Protein AF-A0A2V6UQJ1-F1 (afdb_monomer)

Radius of gyration: 12.17 Å; Cα contacts (8 Å, |Δi|>4): 142; chains: 1; bounding box: 29×27×34 Å

pLDDT: mean 79.9, std 14.61, range [37.62, 93.06]

Foldseek 3Di:
DDADDFQFWKFFQDPVDTWIWTFHAQPDDDPNGGQKTFTQTPDPPDDRGTDIDGPVRIDTPPDPDDDD

Structure (mmCIF, N/CA/C/O backbone):
data_AF-A0A2V6UQJ1-F1
#
_entry.id   AF-A0A2V6UQJ1-F1
#
loop_
_atom_site.group_PDB
_atom_site.id
_atom_site.type_symbol
_atom_site.label_atom_id
_atom_site.label_alt_id
_atom_site.label_comp_id
_atom_site.label_asym_id
_atom_site.label_entity_id
_atom_site.label_seq_id
_atom_site.pdbx_PDB_ins_code
_atom_site.Cartn_x
_atom_site.Cartn_y
_atom_site.Cartn_z
_atom_site.occupancy
_atom_site.B_iso_or_equiv
_atom_site.auth_seq_id
_atom_site.auth_comp_id
_atom_site.auth_asym_id
_atom_site.auth_atom_id
_atom_site.pdbx_PDB_model_num
ATOM 1 N N . MET A 1 1 ? -3.066 15.006 9.133 1.00 56.75 1 MET A N 1
ATOM 2 C CA . MET A 1 1 ? -3.335 13.556 9.191 1.00 56.75 1 MET A CA 1
ATOM 3 C C . MET A 1 1 ? -3.816 13.163 7.810 1.00 56.75 1 MET A C 1
ATOM 5 O O . MET A 1 1 ? -4.707 13.837 7.310 1.00 56.75 1 MET A O 1
ATOM 9 N N . VAL A 1 2 ? -3.151 12.220 7.146 1.00 66.31 2 VAL A N 1
ATOM 10 C CA . VAL A 1 2 ? -3.479 11.858 5.759 1.00 66.31 2 VAL A CA 1
ATOM 11 C C . VAL A 1 2 ? -4.614 10.839 5.778 1.00 66.31 2 VAL A C 1
ATOM 13 O O . VAL A 1 2 ? -4.512 9.808 6.440 1.00 66.31 2 VAL A O 1
ATOM 16 N N . GLU A 1 3 ? -5.703 11.131 5.078 1.00 80.00 3 GLU A N 1
ATOM 17 C CA . GLU A 1 3 ? -6.743 10.141 4.807 1.00 80.00 3 GLU A CA 1
ATOM 18 C C . GLU A 1 3 ? -6.256 9.246 3.667 1.00 80.00 3 GLU A C 1
ATOM 20 O O . GLU A 1 3 ? -6.242 9.661 2.513 1.00 80.00 3 GLU A O 1
ATOM 25 N N . LEU A 1 4 ? -5.779 8.049 4.018 1.00 86.56 4 LEU A N 1
ATOM 26 C CA . LEU A 1 4 ? -5.443 7.000 3.059 1.00 86.56 4 LEU A CA 1
ATOM 27 C C . LEU A 1 4 ? -6.592 6.002 2.964 1.00 86.56 4 LEU A C 1
ATOM 29 O O . LEU A 1 4 ? -7.084 5.512 3.985 1.00 86.56 4 LEU A O 1
ATOM 33 N N . SER A 1 5 ? -6.951 5.665 1.735 1.00 88.38 5 SER A N 1
ATOM 34 C CA . SER A 1 5 ? -7.969 4.684 1.380 1.00 88.38 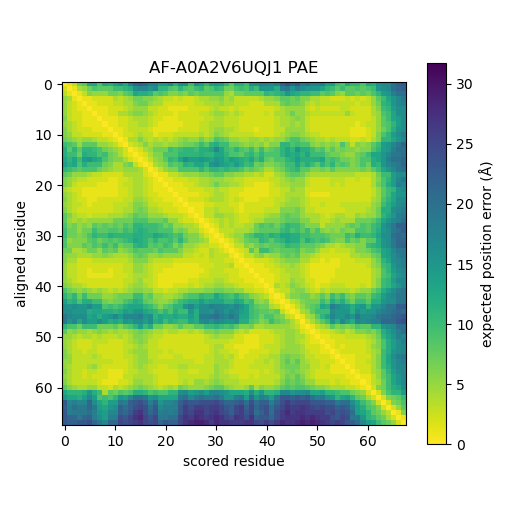5 SER A CA 1
ATOM 35 C C . SER A 1 5 ? -7.358 3.515 0.616 1.00 88.38 5 SER A C 1
ATOM 37 O O . SER A 1 5 ? -6.273 3.604 0.044 1.00 88.38 5 SER A O 1
ATOM 39 N N . VAL A 1 6 ? -8.057 2.380 0.613 1.00 90.50 6 VAL A N 1
ATOM 40 C CA . VAL A 1 6 ? -7.673 1.237 -0.227 1.00 90.50 6 VAL A CA 1
ATOM 41 C C . VAL A 1 6 ? -7.744 1.648 -1.698 1.00 90.50 6 VAL A C 1
ATOM 43 O O . VAL A 1 6 ? -8.723 2.254 -2.119 1.00 90.50 6 VAL A O 1
ATOM 46 N N . GLY A 1 7 ? -6.708 1.314 -2.465 1.00 90.25 7 GLY A N 1
ATOM 47 C CA . GLY A 1 7 ? -6.544 1.713 -3.864 1.00 90.25 7 GLY A CA 1
ATOM 48 C C . GLY A 1 7 ? -5.714 2.982 -4.065 1.00 90.25 7 GLY A C 1
ATOM 49 O O . GLY A 1 7 ? -5.306 3.252 -5.193 1.00 90.25 7 GLY A O 1
ATOM 50 N N . ASP A 1 8 ? -5.402 3.730 -3.001 1.00 90.88 8 ASP A N 1
ATOM 51 C CA . ASP A 1 8 ? -4.536 4.899 -3.126 1.00 90.88 8 ASP A CA 1
ATOM 52 C C . ASP A 1 8 ? -3.129 4.484 -3.554 1.00 90.88 8 ASP A C 1
ATOM 54 O O . ASP A 1 8 ? -2.482 3.635 -2.929 1.00 90.88 8 ASP A O 1
ATOM 58 N N . HIS A 1 9 ? -2.629 5.139 -4.599 1.00 91.56 9 HIS A N 1
ATOM 59 C CA . HIS A 1 9 ? -1.230 5.046 -4.977 1.00 91.56 9 HIS A CA 1
ATOM 60 C C . HIS A 1 9 ? -0.416 5.930 -4.043 1.00 91.56 9 HIS A C 1
ATOM 62 O O . HIS A 1 9 ? -0.679 7.124 -3.886 1.00 91.56 9 HIS A O 1
ATOM 68 N N . VAL A 1 10 ? 0.598 5.346 -3.427 1.00 90.69 10 VAL A N 1
ATOM 69 C CA . VAL A 1 10 ? 1.456 6.009 -2.457 1.00 90.69 10 VAL A CA 1
ATOM 70 C C . VAL A 1 10 ? 2.910 5.899 -2.867 1.00 90.69 10 VAL A C 1
ATOM 72 O O . VAL A 1 10 ? 3.333 4.975 -3.558 1.00 90.69 10 VAL A O 1
ATOM 75 N N . ILE A 1 11 ? 3.698 6.861 -2.410 1.00 89.50 11 ILE A N 1
ATOM 76 C CA . ILE A 1 11 ? 5.148 6.796 -2.449 1.00 89.50 11 ILE A CA 1
ATOM 77 C C . ILE A 1 11 ? 5.679 6.826 -1.025 1.00 89.50 11 ILE A C 1
ATOM 79 O O . ILE A 1 11 ? 5.201 7.602 -0.186 1.00 89.50 11 ILE A O 1
ATOM 83 N N . ARG A 1 12 ? 6.676 5.989 -0.741 1.00 87.38 12 ARG A N 1
ATOM 84 C CA . ARG A 1 12 ? 7.382 6.054 0.537 1.00 87.38 12 ARG A CA 1
ATOM 85 C C . ARG A 1 12 ? 8.123 7.386 0.620 1.00 87.38 12 ARG A C 1
ATOM 87 O O . ARG A 1 12 ? 8.878 7.748 -0.284 1.00 87.38 12 ARG A O 1
ATOM 94 N N . SER A 1 13 ? 7.935 8.117 1.715 1.00 78.12 13 SER A N 1
ATOM 95 C CA . SER A 1 13 ? 8.657 9.362 1.993 1.00 78.12 13 SER A CA 1
ATOM 96 C C . SER A 1 13 ? 10.070 9.069 2.498 1.00 78.12 13 SER A C 1
ATOM 98 O O . SER A 1 13 ? 10.435 9.476 3.595 1.00 78.12 13 SER A O 1
ATOM 100 N N . HIS A 1 14 ? 10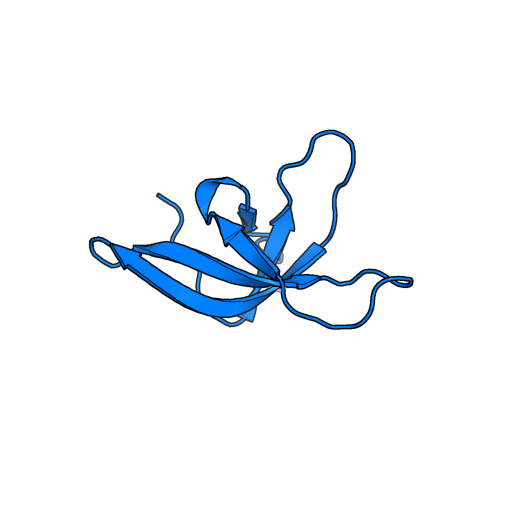.868 8.339 1.718 1.00 74.38 14 HIS A N 1
ATOM 101 C CA . HIS A 1 14 ? 12.285 8.142 2.001 1.00 74.38 14 HIS A CA 1
ATOM 102 C C . HIS A 1 14 ? 13.123 9.037 1.070 1.00 74.38 14 HIS A C 1
ATOM 104 O O . HIS A 1 14 ? 12.873 9.037 -0.139 1.00 74.38 14 HIS A O 1
ATOM 110 N N . PRO A 1 15 ? 14.118 9.792 1.577 1.00 66.81 15 PRO A N 1
ATOM 111 C CA . PRO A 1 15 ? 14.897 10.731 0.761 1.00 66.81 15 PRO A CA 1
ATOM 112 C C . PRO A 1 15 ? 15.632 10.074 -0.414 1.00 66.81 15 PRO A C 1
ATOM 114 O O . PRO A 1 15 ? 15.714 10.657 -1.490 1.00 66.81 15 PRO A O 1
ATOM 117 N N . LEU A 1 16 ? 16.133 8.852 -0.209 1.00 67.19 16 LEU A N 1
ATOM 118 C CA . LEU A 1 16 ? 16.964 8.129 -1.182 1.00 67.19 16 LEU A CA 1
ATOM 119 C C . LEU A 1 16 ? 16.203 7.071 -1.991 1.00 67.19 16 LEU A C 1
ATOM 121 O O . LEU A 1 16 ? 16.676 6.648 -3.038 1.00 67.19 16 LEU A O 1
ATOM 125 N N . PHE A 1 17 ? 15.026 6.642 -1.525 1.00 66.06 17 PHE A N 1
ATOM 126 C CA . PHE A 1 17 ? 14.311 5.500 -2.101 1.00 66.06 17 PHE A CA 1
ATOM 127 C C . PHE A 1 17 ? 12.839 5.844 -2.285 1.00 66.06 17 PHE A C 1
ATOM 129 O O . PHE A 1 17 ? 12.018 5.735 -1.376 1.00 66.06 17 PHE A O 1
ATOM 136 N N . LYS A 1 18 ? 12.510 6.293 -3.493 1.00 76.00 18 LYS A N 1
ATOM 137 C CA . LYS A 1 18 ? 11.147 6.630 -3.892 1.00 76.00 18 LYS A CA 1
ATOM 138 C C . LYS A 1 18 ? 10.451 5.395 -4.462 1.00 76.00 18 LYS A C 1
ATOM 140 O O . LYS A 1 18 ? 10.286 5.275 -5.671 1.00 76.00 18 LYS A O 1
ATOM 145 N N . THR A 1 19 ? 10.049 4.480 -3.587 1.00 85.38 19 THR A N 1
ATOM 146 C CA . THR A 1 19 ? 9.284 3.288 -3.981 1.00 85.38 19 THR A CA 1
ATOM 147 C C . THR A 1 19 ? 7.802 3.631 -4.061 1.00 85.38 19 THR A C 1
ATOM 149 O O . THR A 1 19 ? 7.254 4.217 -3.123 1.00 85.38 19 THR A O 1
ATOM 152 N N . ARG A 1 20 ? 7.167 3.294 -5.188 1.00 89.81 20 ARG A N 1
ATOM 153 C CA . ARG A 1 20 ? 5.719 3.422 -5.391 1.00 89.81 20 ARG A CA 1
ATOM 154 C C . ARG A 1 20 ? 5.019 2.155 -4.934 1.00 89.81 20 ARG A C 1
ATOM 156 O O . ARG A 1 20 ? 5.592 1.074 -5.015 1.00 89.81 20 ARG A O 1
ATOM 163 N N . GLY A 1 21 ? 3.802 2.293 -4.444 1.00 90.56 21 GLY A N 1
ATOM 164 C CA . GLY A 1 21 ? 2.974 1.164 -4.066 1.00 90.56 21 GLY A CA 1
ATOM 165 C C . GLY A 1 21 ? 1.508 1.542 -4.005 1.00 90.56 21 GLY A C 1
ATOM 166 O O . GLY A 1 21 ? 1.141 2.704 -4.169 1.00 90.56 21 GLY A O 1
ATOM 167 N N . THR A 1 22 ? 0.677 0.546 -3.742 1.00 92.44 22 THR A N 1
ATOM 168 C CA . THR A 1 22 ? -0.774 0.693 -3.633 1.00 92.44 22 THR A CA 1
ATOM 169 C C . THR A 1 22 ? -1.225 0.280 -2.244 1.00 92.44 22 THR A C 1
ATOM 171 O O . THR A 1 22 ? -0.828 -0.775 -1.740 1.00 92.44 22 THR A O 1
ATOM 174 N N . VAL A 1 23 ? -2.069 1.092 -1.612 1.00 91.81 23 VAL A N 1
ATOM 175 C CA . VAL A 1 23 ? -2.708 0.726 -0.347 1.00 91.81 23 VAL A CA 1
ATOM 176 C C . VAL A 1 23 ? -3.688 -0.415 -0.605 1.00 91.81 23 VAL A C 1
ATOM 178 O O . VAL A 1 23 ? -4.657 -0.259 -1.340 1.00 91.81 23 VAL A O 1
ATOM 181 N N . VAL A 1 24 ? -3.463 -1.567 0.021 1.00 92.44 24 VAL A N 1
ATOM 182 C CA . VAL A 1 24 ? -4.317 -2.756 -0.143 1.00 92.44 24 VAL A CA 1
ATOM 183 C C . VAL A 1 24 ? -5.272 -2.967 1.029 1.00 92.44 24 VAL A C 1
ATOM 185 O O . VAL A 1 24 ? -6.282 -3.649 0.883 1.00 92.44 24 VAL A O 1
ATOM 188 N N . ARG A 1 25 ? -4.978 -2.390 2.200 1.00 92.38 25 ARG A N 1
ATOM 189 C CA . ARG A 1 25 ? -5.831 -2.495 3.392 1.00 92.38 25 ARG A CA 1
ATOM 190 C C . ARG A 1 25 ? -5.515 -1.396 4.400 1.00 92.38 25 ARG A C 1
ATOM 192 O O . ARG A 1 25 ? -4.351 -1.087 4.628 1.00 92.38 25 ARG A O 1
ATOM 199 N N . VAL A 1 26 ? -6.529 -0.885 5.094 1.00 90.56 26 VAL A N 1
ATOM 200 C CA . VAL A 1 26 ? -6.328 -0.045 6.284 1.00 90.56 26 VAL A CA 1
ATOM 201 C C . VAL A 1 26 ? -6.226 -0.941 7.520 1.00 90.56 26 VAL A C 1
ATOM 203 O O . VAL A 1 26 ? -7.118 -1.744 7.785 1.00 90.56 26 VAL A O 1
ATOM 206 N N . ALA A 1 27 ? -5.115 -0.845 8.251 1.00 89.56 27 ALA A N 1
ATOM 207 C CA . ALA A 1 27 ? -4.849 -1.676 9.426 1.00 89.56 27 ALA A CA 1
ATOM 208 C C . ALA A 1 27 ? -5.361 -1.030 10.720 1.00 89.56 27 ALA A C 1
ATOM 210 O O . ALA A 1 27 ? -5.877 -1.723 11.592 1.00 89.56 27 ALA A O 1
ATOM 211 N N . ALA A 1 28 ? -5.237 0.295 10.835 1.00 87.12 28 ALA A N 1
ATOM 212 C CA . ALA A 1 28 ? -5.704 1.045 11.994 1.00 87.12 28 ALA A CA 1
ATOM 213 C C . ALA A 1 28 ? -6.183 2.441 11.589 1.00 87.12 28 ALA A C 1
ATOM 215 O O . ALA A 1 28 ? -5.512 3.137 10.822 1.00 87.12 28 ALA A O 1
ATOM 216 N N . GLN A 1 29 ? -7.304 2.874 12.166 1.00 86.25 29 GLN A N 1
ATOM 217 C CA . GLN A 1 29 ? -7.855 4.221 12.012 1.00 86.25 29 GLN A CA 1
ATOM 218 C C . GLN A 1 29 ? -7.989 4.910 13.370 1.00 86.25 29 GLN A C 1
ATOM 220 O O . GLN A 1 29 ? -8.200 4.269 14.398 1.00 86.25 29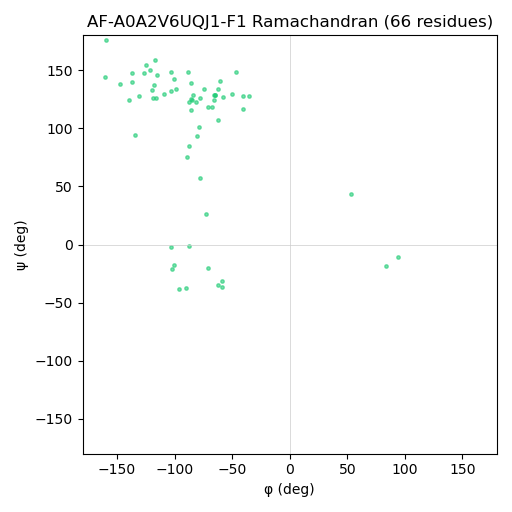 GLN A O 1
ATOM 225 N N . ARG A 1 30 ? -7.878 6.238 13.383 1.00 83.69 30 ARG A N 1
ATOM 226 C CA . ARG A 1 30 ? -8.183 7.070 14.551 1.00 83.69 30 ARG A CA 1
ATOM 227 C C . ARG A 1 30 ? -8.907 8.322 14.079 1.00 83.69 30 ARG A C 1
ATOM 229 O O . ARG A 1 30 ? -8.368 9.057 13.263 1.00 83.69 30 ARG A O 1
ATOM 236 N N . ARG A 1 31 ? -10.100 8.580 14.631 1.00 82.06 31 ARG A N 1
ATOM 237 C CA . ARG A 1 31 ? -10.945 9.738 14.266 1.00 82.06 31 ARG A CA 1
ATOM 238 C C . ARG A 1 31 ? -11.199 9.834 12.747 1.00 82.06 31 ARG A C 1
ATOM 240 O O . ARG A 1 31 ? -11.072 10.906 12.177 1.00 82.06 31 ARG A O 1
ATOM 247 N N . GLY A 1 32 ? -11.491 8.705 12.099 1.00 77.00 32 GLY A N 1
ATOM 248 C CA . GLY A 1 32 ? -11.785 8.637 10.659 1.00 77.00 32 GLY A CA 1
ATOM 249 C C . GLY A 1 32 ? -10.564 8.564 9.736 1.00 77.00 32 GLY A C 1
ATOM 250 O O . GLY A 1 32 ? -10.689 8.075 8.622 1.00 77.00 32 GLY A O 1
ATOM 251 N N . ALA A 1 33 ? -9.370 8.935 10.203 1.00 79.56 33 ALA A N 1
ATOM 252 C CA . ALA A 1 33 ? -8.169 8.911 9.373 1.00 79.56 33 ALA A CA 1
ATOM 253 C C . ALA A 1 33 ? -7.288 7.676 9.635 1.00 79.56 33 ALA A C 1
ATOM 255 O O . ALA A 1 33 ? -7.133 7.214 10.776 1.00 79.56 33 ALA A O 1
ATOM 256 N N . ALA A 1 34 ? -6.697 7.138 8.565 1.00 82.88 34 ALA A N 1
ATOM 257 C CA . ALA A 1 34 ? -5.794 5.995 8.628 1.00 82.88 34 ALA A CA 1
ATOM 258 C C . ALA A 1 34 ? -4.505 6.360 9.380 1.00 82.88 34 ALA A C 1
ATOM 260 O O . ALA A 1 34 ? -3.851 7.354 9.081 1.00 82.88 34 ALA A O 1
ATOM 261 N N . ARG A 1 35 ? -4.131 5.545 10.370 1.00 89.50 35 ARG A N 1
ATOM 262 C CA . ARG A 1 35 ? -2.824 5.624 11.047 1.00 89.50 35 ARG A CA 1
ATOM 263 C C . ARG A 1 35 ? -1.828 4.645 10.455 1.00 89.50 35 ARG A C 1
ATOM 265 O O . ARG A 1 35 ? -0.647 4.959 10.360 1.00 89.50 35 ARG A O 1
ATOM 272 N N . GLN A 1 36 ? -2.307 3.459 10.098 1.00 92.19 36 GLN A N 1
ATOM 273 C CA . GLN A 1 36 ? -1.495 2.398 9.525 1.00 92.19 36 GLN A CA 1
ATOM 274 C C . GLN A 1 36 ? -2.232 1.743 8.370 1.00 92.19 36 GLN A C 1
ATOM 276 O O . GLN A 1 36 ? -3.440 1.492 8.448 1.00 92.19 36 GLN A O 1
ATOM 281 N N . VAL A 1 37 ? -1.486 1.438 7.319 1.00 92.25 37 VAL A N 1
ATOM 282 C CA . VAL A 1 37 ? -1.995 0.829 6.096 1.00 92.25 37 VAL A CA 1
ATOM 283 C C . VAL A 1 37 ? -1.055 -0.271 5.630 1.00 92.25 37 VAL A C 1
ATOM 285 O O . VAL A 1 37 ? 0.152 -0.193 5.827 1.00 92.25 37 VAL A O 1
ATOM 288 N N . TRP A 1 38 ? -1.609 -1.299 5.009 1.00 93.06 38 TRP A N 1
ATOM 289 C CA . TRP A 1 38 ? -0.837 -2.275 4.260 1.00 93.06 38 TRP A CA 1
ATOM 290 C C . TRP A 1 38 ? -0.634 -1.751 2.847 1.00 93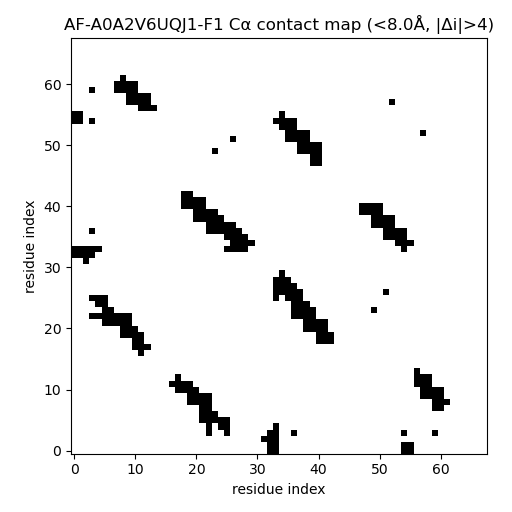.06 38 TRP A C 1
ATOM 292 O O . TRP A 1 38 ? -1.611 -1.430 2.165 1.00 93.06 38 TRP A O 1
ATOM 302 N N . VAL A 1 39 ? 0.618 -1.683 2.411 1.00 91.31 39 VAL A N 1
ATOM 303 C CA . VAL A 1 39 ? 1.000 -1.219 1.077 1.00 91.31 39 VAL A CA 1
ATOM 304 C C . VAL A 1 39 ? 1.656 -2.362 0.328 1.00 91.31 39 VAL A C 1
ATOM 306 O O . VAL A 1 39 ? 2.621 -2.955 0.806 1.00 91.31 39 VAL A O 1
ATOM 309 N N . LYS A 1 40 ? 1.146 -2.661 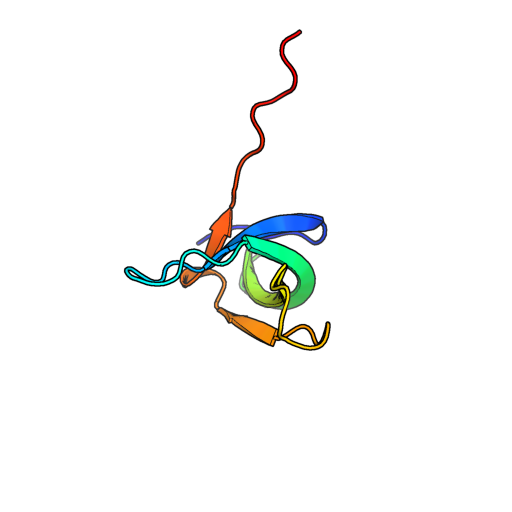-0.863 1.00 91.44 40 LYS A N 1
ATOM 310 C CA . LYS A 1 40 ? 1.840 -3.504 -1.831 1.00 91.44 40 LYS A CA 1
ATOM 311 C C . LYS A 1 40 ? 2.783 -2.616 -2.636 1.00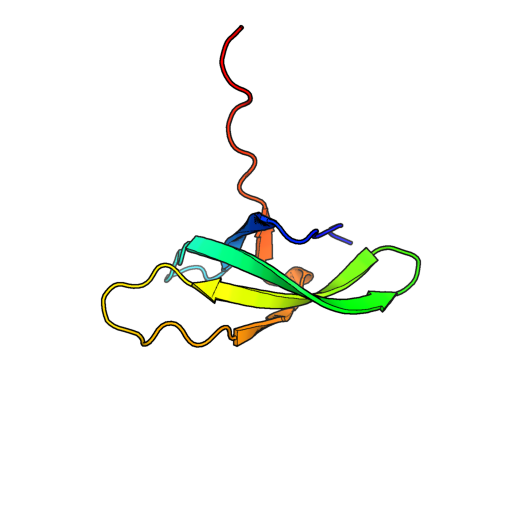 91.44 40 LYS A C 1
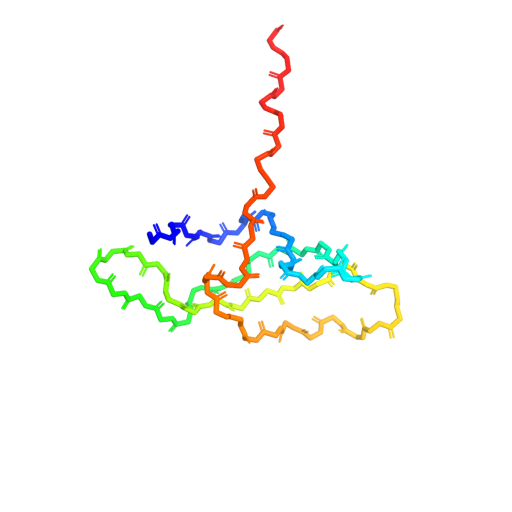ATOM 313 O O . LYS A 1 40 ? 2.316 -1.716 -3.326 1.00 91.44 40 LYS A O 1
ATOM 318 N N . TRP A 1 41 ? 4.086 -2.846 -2.520 1.00 89.06 41 TRP A N 1
ATOM 319 C CA . TRP A 1 41 ? 5.100 -2.062 -3.224 1.00 89.06 41 TRP A CA 1
ATOM 320 C C . TRP A 1 41 ? 5.360 -2.599 -4.630 1.00 89.06 41 TRP A C 1
ATOM 322 O O . TR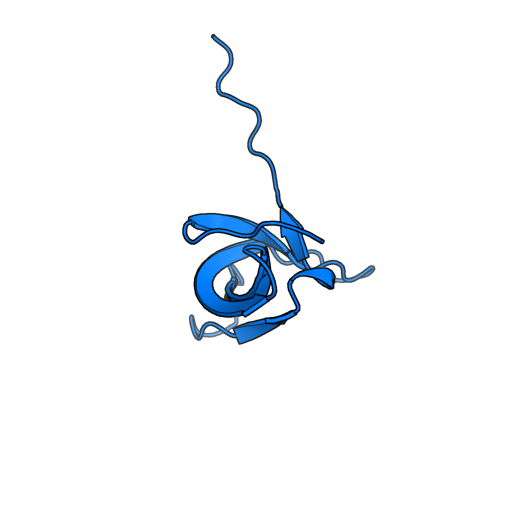P A 1 41 ? 5.472 -3.808 -4.829 1.00 89.06 41 TRP A O 1
ATOM 332 N N . ASP A 1 42 ? 5.508 -1.683 -5.582 1.00 84.62 42 ASP A N 1
ATOM 333 C CA . ASP A 1 42 ? 5.915 -1.967 -6.953 1.00 84.62 42 ASP A CA 1
ATOM 334 C C . ASP A 1 42 ? 7.445 -1.960 -7.003 1.00 84.62 42 ASP A C 1
ATOM 336 O O . ASP A 1 42 ? 8.081 -0.936 -7.266 1.00 84.62 42 ASP A O 1
ATOM 340 N N . HIS A 1 43 ? 8.053 -3.096 -6.667 1.00 75.31 43 HIS A N 1
ATOM 341 C CA . HIS A 1 43 ? 9.501 -3.268 -6.700 1.00 75.31 43 HIS A CA 1
ATOM 342 C C . HIS A 1 43 ? 9.843 -4.561 -7.454 1.00 75.31 43 HIS A C 1
ATOM 344 O O . HIS A 1 43 ? 9.292 -5.609 -7.116 1.00 75.31 43 HIS A O 1
ATOM 350 N N . PRO A 1 44 ? 10.733 -4.510 -8.464 1.00 68.81 44 PRO A N 1
ATOM 351 C CA . PRO A 1 44 ? 10.999 -5.645 -9.352 1.00 68.81 44 PRO A CA 1
ATOM 352 C C . PRO A 1 44 ? 11.574 -6.859 -8.611 1.00 68.81 44 PRO A C 1
ATOM 354 O O . PRO A 1 44 ? 11.221 -7.991 -8.928 1.00 68.81 44 PRO A O 1
ATOM 357 N N . ASP A 1 45 ? 12.400 -6.616 -7.589 1.00 68.38 45 ASP A N 1
ATOM 358 C CA . ASP A 1 45 ? 13.178 -7.678 -6.932 1.00 68.38 45 ASP A CA 1
ATOM 359 C C . ASP A 1 45 ? 12.631 -8.133 -5.573 1.00 68.38 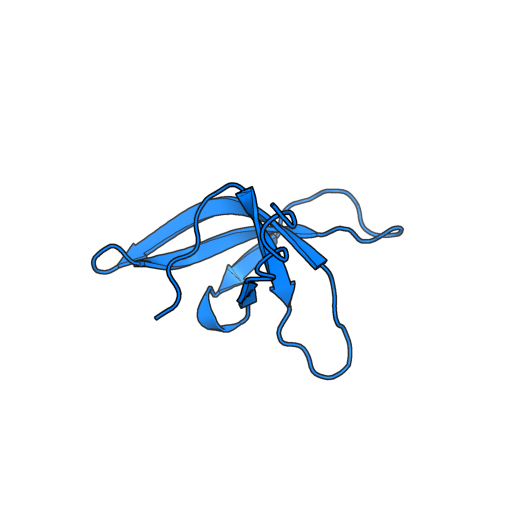45 ASP A C 1
ATOM 361 O O . ASP A 1 45 ? 13.201 -9.026 -4.948 1.00 68.38 45 ASP A O 1
ATOM 365 N N . THR A 1 46 ? 11.547 -7.531 -5.072 1.00 59.88 46 THR A N 1
ATOM 366 C CA . THR A 1 46 ? 10.962 -7.961 -3.793 1.00 59.88 46 THR A CA 1
ATOM 367 C C . THR A 1 46 ? 9.635 -8.645 -4.040 1.00 59.88 46 THR A C 1
ATOM 369 O O . THR A 1 46 ? 8.761 -8.097 -4.708 1.00 59.88 46 THR A O 1
ATOM 372 N N . LEU A 1 47 ? 9.489 -9.838 -3.459 1.00 56.69 47 LEU A N 1
ATOM 373 C CA . LEU A 1 47 ? 8.243 -10.597 -3.448 1.00 56.69 47 LEU A CA 1
ATOM 374 C C . LEU A 1 47 ? 7.049 -9.698 -3.074 1.00 56.69 47 LEU A C 1
ATOM 376 O O . LEU A 1 47 ? 7.211 -8.783 -2.263 1.00 56.69 47 LEU A O 1
ATOM 380 N N . PRO A 1 48 ? 5.844 -9.976 -3.603 1.00 65.56 48 PRO A N 1
ATOM 381 C CA . PRO A 1 48 ? 4.672 -9.097 -3.535 1.00 65.56 48 PRO A CA 1
ATOM 382 C C . PRO A 1 48 ? 4.026 -9.016 -2.141 1.00 65.56 48 PRO A C 1
ATOM 384 O O . PRO A 1 48 ? 2.825 -8.767 -2.037 1.00 65.56 48 PRO A O 1
ATOM 387 N N . ASN A 1 49 ? 4.787 -9.241 -1.071 1.00 77.81 49 ASN A N 1
ATOM 388 C CA . ASN A 1 49 ? 4.289 -9.182 0.289 1.00 77.81 49 ASN A CA 1
ATOM 389 C C . ASN A 1 49 ? 3.999 -7.725 0.659 1.00 77.81 49 ASN A C 1
ATOM 391 O O . ASN A 1 49 ? 4.920 -6.903 0.675 1.00 77.81 49 ASN A O 1
ATOM 395 N N . PRO A 1 50 ? 2.736 -7.386 0.971 1.00 87.12 50 PRO A N 1
ATOM 396 C CA . PRO A 1 50 ? 2.416 -6.063 1.470 1.00 87.12 50 PRO A CA 1
ATOM 397 C C . PRO A 1 50 ? 3.156 -5.805 2.784 1.00 87.12 50 PRO A C 1
ATOM 399 O O . PRO A 1 50 ? 3.230 -6.692 3.635 1.00 87.12 50 PRO A O 1
ATOM 402 N N . SER A 1 51 ? 3.662 -4.591 2.980 1.00 88.94 51 SER A N 1
ATOM 403 C CA . SER A 1 51 ? 4.233 -4.171 4.262 1.00 88.94 51 SER A CA 1
ATOM 404 C C . SER A 1 51 ? 3.267 -3.265 5.014 1.00 88.94 51 SER A C 1
ATOM 406 O O . SER A 1 51 ? 2.483 -2.525 4.416 1.00 88.94 51 SER A O 1
ATOM 408 N N . LEU A 1 52 ? 3.311 -3.341 6.343 1.00 91.75 52 LEU A N 1
ATOM 409 C CA . LEU A 1 52 ? 2.565 -2.446 7.216 1.00 91.75 52 LEU A CA 1
ATOM 410 C C . LEU A 1 52 ? 3.336 -1.133 7.356 1.00 91.75 52 LEU A C 1
ATOM 412 O O . LEU A 1 52 ? 4.480 -1.125 7.801 1.00 91.75 52 LEU A O 1
ATOM 416 N N . GLU A 1 53 ? 2.698 -0.027 7.002 1.00 90.75 53 GLU A N 1
ATOM 417 C CA . GLU A 1 53 ? 3.315 1.294 6.922 1.00 90.75 53 GLU A CA 1
ATOM 418 C C . GLU A 1 53 ? 2.529 2.313 7.746 1.00 90.75 53 GLU A C 1
ATOM 420 O O . GLU A 1 53 ? 1.300 2.244 7.858 1.00 90.75 53 GLU A O 1
ATOM 425 N N . SER A 1 54 ? 3.242 3.292 8.306 1.00 90.44 54 SER A N 1
ATOM 426 C CA . SER A 1 54 ? 2.619 4.466 8.921 1.00 90.44 54 SER A CA 1
ATOM 427 C C . SER A 1 54 ? 2.093 5.400 7.836 1.00 90.44 54 SER A C 1
ATOM 429 O O . SER A 1 54 ? 2.824 5.732 6.903 1.00 90.44 54 SER A O 1
ATOM 431 N N . ALA A 1 55 ? 0.859 5.885 7.982 1.00 88.50 55 ALA A N 1
ATOM 432 C CA . ALA A 1 55 ? 0.272 6.830 7.034 1.00 88.50 55 ALA A CA 1
ATOM 433 C C . ALA A 1 55 ? 1.096 8.127 6.909 1.00 88.50 55 ALA A C 1
ATOM 435 O O . ALA A 1 55 ? 1.189 8.693 5.825 1.00 88.50 55 ALA A O 1
ATOM 436 N N . ASP A 1 56 ? 1.758 8.555 7.989 1.00 87.94 56 ASP A N 1
ATOM 437 C CA . ASP A 1 56 ? 2.600 9.759 8.004 1.00 87.94 56 ASP A CA 1
ATOM 438 C C . ASP A 1 56 ? 3.911 9.585 7.210 1.00 87.94 56 ASP A C 1
ATOM 440 O O . ASP A 1 56 ? 4.534 10.562 6.796 1.00 87.94 56 ASP A O 1
ATOM 444 N N . SER A 1 57 ? 4.335 8.341 6.968 1.00 87.31 57 SER A N 1
ATOM 445 C CA . SER A 1 57 ? 5.521 8.011 6.166 1.00 87.31 57 SER A CA 1
ATOM 446 C C . SER A 1 57 ? 5.210 7.900 4.671 1.00 87.31 57 SER A C 1
ATOM 448 O O . SER A 1 57 ? 6.115 7.673 3.862 1.00 87.31 57 SER A O 1
ATOM 450 N N . LEU A 1 58 ? 3.948 8.077 4.281 1.00 88.88 58 LEU A N 1
ATOM 451 C CA . LEU A 1 58 ? 3.461 7.906 2.920 1.00 88.88 58 LEU A CA 1
ATOM 452 C C . LEU A 1 58 ? 2.975 9.231 2.345 1.00 88.88 58 LEU A C 1
ATOM 454 O O . LEU A 1 58 ? 2.414 10.079 3.035 1.00 88.88 58 LEU A O 1
ATOM 458 N N . LYS A 1 59 ? 3.181 9.401 1.043 1.00 90.12 59 LYS A N 1
ATOM 459 C CA . LYS A 1 59 ? 2.605 10.507 0.277 1.00 90.12 59 LYS A CA 1
ATOM 460 C C . LYS A 1 59 ? 1.704 9.934 -0.797 1.00 90.12 59 LYS A C 1
ATOM 462 O O . LYS A 1 59 ? 2.153 9.103 -1.582 1.00 90.12 59 LYS A O 1
ATOM 467 N N . VAL A 1 60 ? 0.457 10.394 -0.838 1.00 88.88 60 VAL A N 1
ATOM 468 C CA . VAL A 1 60 ? -0.473 10.033 -1.910 1.00 88.88 60 VAL A CA 1
ATOM 469 C C . VAL A 1 60 ? 0.042 10.619 -3.214 1.00 88.88 60 VAL A C 1
ATOM 471 O O . VAL A 1 60 ? 0.271 11.825 -3.329 1.00 88.88 60 VAL A O 1
ATOM 474 N N . ILE A 1 61 ? 0.214 9.755 -4.204 1.00 86.19 61 ILE A N 1
ATOM 475 C CA . ILE A 1 61 ? 0.406 10.156 -5.584 1.00 86.19 61 ILE A CA 1
ATOM 476 C C . ILE A 1 61 ? -0.998 10.450 -6.100 1.00 86.19 61 ILE A C 1
ATOM 478 O O . ILE A 1 61 ? -1.711 9.549 -6.534 1.00 86.19 61 ILE A O 1
ATOM 482 N N . LYS A 1 62 ? -1.430 11.713 -6.020 1.00 71.94 62 LYS A N 1
ATOM 483 C CA . LYS A 1 62 ? -2.601 12.130 -6.790 1.00 71.94 62 LYS A CA 1
ATOM 484 C C . LYS A 1 62 ? -2.227 11.937 -8.252 1.00 71.94 62 LYS A C 1
ATOM 486 O O . LYS A 1 62 ? -1.389 12.673 -8.772 1.00 71.94 62 LYS A O 1
ATOM 491 N N . GLY A 1 63 ? -2.806 10.921 -8.887 1.00 58.38 63 GLY A N 1
ATOM 492 C CA . GLY A 1 63 ? -2.870 10.897 -10.336 1.00 58.38 63 GLY A CA 1
ATOM 493 C C . GLY A 1 63 ? -3.425 12.249 -10.753 1.00 58.38 63 GLY A C 1
ATOM 494 O O . GLY A 1 63 ? -4.416 12.710 -10.182 1.00 58.38 63 GLY A O 1
ATOM 495 N N . THR A 1 64 ? -2.749 12.920 -11.679 1.00 43.31 64 THR A N 1
ATOM 496 C CA . THR A 1 64 ? -3.412 13.924 -12.502 1.00 43.31 64 THR A CA 1
ATOM 497 C C . THR A 1 64 ? -4.770 13.347 -12.856 1.00 43.31 64 THR A C 1
ATOM 499 O O . THR A 1 64 ? -4.841 12.275 -13.463 1.00 43.31 64 THR A O 1
ATOM 502 N N . SER A 1 65 ? -5.834 14.010 -12.400 1.00 39.53 65 SER A N 1
ATOM 503 C CA . SER A 1 65 ? -7.143 13.841 -13.002 1.00 39.53 65 SER A CA 1
ATOM 504 C C . SER A 1 65 ? -6.917 13.780 -14.504 1.00 39.53 65 SER A C 1
ATOM 506 O O . SER A 1 65 ? -6.201 14.631 -15.043 1.00 39.53 65 SER A O 1
ATOM 508 N N . SER A 1 66 ? -7.451 12.739 -15.136 1.00 37.62 66 SER A N 1
ATOM 509 C CA . SER A 1 66 ? -7.564 12.662 -16.587 1.00 37.62 66 SER A CA 1
ATOM 510 C C . SER A 1 66 ? -7.860 14.064 -17.133 1.00 37.62 66 SER A C 1
ATOM 512 O O . SER A 1 66 ? -8.764 14.710 -16.590 1.00 37.62 66 SER A O 1
ATOM 514 N N . PRO A 1 67 ? -7.103 14.578 -18.121 1.00 44.38 67 PRO A N 1
ATOM 515 C CA . PRO A 1 67 ? -7.516 15.800 -18.785 1.00 44.38 67 PRO A CA 1
ATOM 516 C C . PRO A 1 67 ? -8.906 15.524 -19.369 1.00 44.38 67 PRO A C 1
ATOM 518 O O . PRO A 1 67 ? -9.122 14.475 -19.984 1.00 44.38 67 PRO A O 1
ATOM 521 N N . ALA A 1 68 ? -9.853 16.398 -19.035 1.00 44.34 68 ALA A N 1
ATOM 522 C CA . ALA A 1 68 ? -11.139 16.476 -19.711 1.00 44.34 68 ALA A CA 1
ATOM 523 C C . ALA A 1 68 ? -10.942 17.000 -21.138 1.00 44.34 68 ALA A C 1
ATOM 525 O O . ALA A 1 68 ? -9.960 17.754 -21.347 1.00 44.34 68 ALA A O 1
#

Sequence (68 aa):
MVELSVGDHVIRSHPLFKTRGTVVRVAAQRRGAARQVWVKWDHPDTLPNPSLESADSLKVIKGTSSPA

Solvent-accessible surface area (backbone atoms only — not comparable to full-atom values): 4074 Å² total; per-residue (Å²): 134,54,77,65,53,68,70,41,39,30,30,43,73,43,98,89,50,77,46,42,27,32,27,74,38,77,73,40,71,58,96,89,28,33,50,26,29,28,31,37,57,71,49,97,87,53,76,81,67,59,44,82,40,52,35,89,49,45,41,77,55,76,70,77,72,75,83,126

Nearest PDB structures (foldseek):
  6if4-assembly1_A  TM=7.275E-01  e=2.821E-01  Trypanosoma brucei brucei TREU927
  1ue9-assembly1_A  TM=5.378E-01  e=7.157E-01  Homo sapiens
  7tjx-assembly1_D  TM=3.970E-01  e=2.728E+00  Saccharomyces cerevisiae

Secondary structure (DSSP, 8-state):
-----TT-EEEE--SS---EEEEEEEEEEETTEEEEEEEEE--TTS-SPPEEEEGGGEEE--------

Mean predicted aligned error: 7.3 Å